Protein AF-A0A223ENC8-F1 (afdb_monomer_lite)

pLDDT: mean 76.45, std 19.92, range [32.5, 98.75]

Secondary structure (DSSP, 8-state):
---------------HHHHHHHHHHHHHHHHHHHHHHHHHHHHHHTTSS----------------PPPPHHHHHHHHHHHHHHHHHHHHHHHHHHHTTSS-HHHHHHHHHHHHHHHHHHHHTTTPPPP----------

Organism: NCBI:txid1349754

InterPro domains:
  IPR024485 Protein of unknown function DUF2680 [PF10925] (68-124)

Structure (mmCIF, N/CA/C/O backbone):
data_AF-A0A223ENC8-F1
#
_entry.id   AF-A0A223ENC8-F1
#
loop_
_atom_site.group_PDB
_atom_site.id
_atom_site.type_symbol
_atom_site.label_atom_id
_atom_site.label_alt_id
_atom_site.label_comp_id
_atom_site.label_asym_id
_atom_site.label_entity_id
_atom_site.label_seq_id
_atom_site.pdbx_PDB_ins_code
_atom_site.Cartn_x
_atom_site.Cartn_y
_atom_site.Cartn_z
_atom_site.occupancy
_atom_site.B_iso_or_equiv
_atom_site.auth_seq_id
_atom_site.auth_comp_id
_atom_site.auth_asym_id
_atom_site.auth_atom_id
_atom_site.pdbx_PDB_model_num
ATOM 1 N N . MET A 1 1 ? -37.416 -83.114 24.750 1.00 42.38 1 MET A N 1
ATOM 2 C CA . MET A 1 1 ? -36.128 -83.800 25.008 1.00 42.38 1 MET A CA 1
ATOM 3 C C . MET A 1 1 ? -35.737 -84.571 23.747 1.00 42.38 1 MET A C 1
ATOM 5 O O . MET A 1 1 ? -36.620 -85.213 23.197 1.00 42.38 1 MET A O 1
ATOM 9 N N . LYS A 1 2 ? -34.449 -84.508 23.347 1.00 40.59 2 LYS A N 1
ATOM 10 C CA . LYS A 1 2 ? -33.761 -85.152 22.188 1.00 40.59 2 LYS A CA 1
ATOM 11 C C . LYS A 1 2 ? -33.860 -84.388 20.844 1.00 40.59 2 LYS A C 1
ATOM 13 O O . LYS A 1 2 ? -34.897 -84.415 20.204 1.00 40.59 2 LYS A O 1
ATOM 18 N N . THR A 1 3 ? -32.957 -83.446 20.532 1.00 32.50 3 THR A N 1
ATOM 19 C CA . THR A 1 3 ? -31.556 -83.522 20.016 1.00 32.50 3 THR A CA 1
ATOM 20 C C . THR A 1 3 ? -31.426 -83.629 18.488 1.00 32.50 3 THR A C 1
ATOM 22 O O . THR A 1 3 ? -31.643 -84.683 17.907 1.00 32.50 3 THR A O 1
ATOM 25 N N . PHE A 1 4 ? -31.019 -82.498 17.897 1.00 44.62 4 PHE A N 1
ATOM 26 C CA . PHE A 1 4 ? -30.067 -82.272 16.794 1.00 44.62 4 PHE A CA 1
ATOM 27 C C . PHE A 1 4 ? -29.523 -83.493 16.027 1.00 44.62 4 PHE A C 1
ATOM 29 O O . PHE A 1 4 ? -28.911 -84.365 16.632 1.00 44.62 4 PHE A O 1
ATOM 36 N N . THR A 1 5 ? -29.539 -83.447 14.687 1.00 37.09 5 THR A N 1
ATOM 37 C CA . THR A 1 5 ? -28.379 -83.838 13.855 1.00 37.09 5 THR A CA 1
ATOM 38 C C . THR A 1 5 ? -28.453 -83.152 12.484 1.00 37.09 5 THR A C 1
ATOM 40 O O . THR A 1 5 ? -29.270 -83.502 11.640 1.00 37.09 5 THR A O 1
ATOM 43 N N . ILE A 1 6 ? -27.560 -82.187 12.249 1.00 47.72 6 ILE A N 1
ATOM 44 C CA . ILE A 1 6 ? -27.194 -81.704 10.911 1.00 47.72 6 ILE A CA 1
ATOM 45 C C . ILE A 1 6 ? -26.075 -82.617 10.390 1.00 47.72 6 ILE A C 1
ATOM 47 O O . ILE A 1 6 ? -25.032 -82.724 11.035 1.00 47.72 6 ILE A O 1
ATOM 51 N N . ARG A 1 7 ? -26.238 -83.212 9.201 1.00 46.19 7 ARG A N 1
ATOM 52 C CA . ARG A 1 7 ? -25.118 -83.730 8.396 1.00 46.19 7 ARG A CA 1
ATOM 53 C C . ARG A 1 7 ? -25.047 -82.984 7.065 1.00 46.19 7 ARG A C 1
ATOM 55 O O . ARG A 1 7 ? -25.877 -83.158 6.182 1.00 46.19 7 ARG A O 1
ATOM 62 N N . LYS A 1 8 ? -23.999 -82.167 6.944 1.00 51.47 8 LYS A N 1
ATOM 63 C CA . LYS A 1 8 ? -23.364 -81.792 5.675 1.00 51.47 8 LYS A CA 1
ATOM 64 C C . LYS A 1 8 ? -22.881 -83.083 4.991 1.00 51.47 8 LYS A C 1
ATOM 66 O O . LYS A 1 8 ? -22.377 -83.944 5.708 1.00 51.47 8 LYS A O 1
ATOM 71 N N . ASN A 1 9 ? -22.935 -83.201 3.662 1.00 40.19 9 ASN A N 1
ATOM 72 C CA . ASN A 1 9 ? -21.756 -82.984 2.805 1.00 40.19 9 ASN A CA 1
ATOM 73 C C . ASN A 1 9 ? -21.901 -83.505 1.357 1.00 40.19 9 ASN A C 1
ATOM 75 O O . ASN A 1 9 ? -22.331 -84.627 1.133 1.00 40.19 9 ASN A O 1
ATOM 79 N N . LEU A 1 10 ? -21.334 -82.693 0.453 1.00 44.94 10 LEU A N 1
ATOM 80 C CA . LEU A 1 10 ? -20.519 -83.040 -0.726 1.00 44.94 10 LEU A CA 1
ATOM 81 C C . LEU A 1 10 ? -21.161 -83.778 -1.910 1.00 44.94 10 LEU A C 1
ATOM 83 O O . LEU A 1 10 ? -21.283 -84.994 -1.932 1.00 44.94 10 LEU A O 1
ATOM 87 N N . SER A 1 11 ? -21.299 -83.065 -3.025 1.00 41.38 11 SER A N 1
ATOM 88 C CA . SER A 1 11 ? -20.286 -83.036 -4.103 1.00 41.38 11 SER A CA 1
ATOM 89 C C . SER A 1 11 ? -20.844 -82.174 -5.250 1.00 41.38 11 SER A C 1
ATOM 91 O O . SER A 1 11 ? -22.030 -82.192 -5.527 1.00 41.38 11 SER A O 1
ATOM 93 N N . GLY A 1 12 ? -20.110 -81.274 -5.895 1.00 52.88 12 GLY A N 1
ATOM 94 C CA . GLY A 1 12 ? -18.692 -81.348 -6.209 1.00 52.88 12 GLY A CA 1
ATOM 95 C C . GLY A 1 12 ? -18.510 -81.582 -7.707 1.00 52.88 12 GLY A C 1
ATOM 96 O O . GLY A 1 12 ? -17.863 -82.543 -8.085 1.00 52.88 12 GLY A O 1
ATOM 97 N N . PHE A 1 13 ? -19.064 -80.707 -8.551 1.00 47.25 13 PHE A N 1
ATOM 98 C CA . PHE A 1 13 ? -18.708 -80.630 -9.970 1.00 47.25 13 PHE A CA 1
ATOM 99 C C . PHE A 1 13 ? -18.412 -79.168 -10.317 1.00 47.25 13 PHE A C 1
ATOM 101 O O . PHE A 1 13 ? -19.218 -78.449 -10.899 1.00 47.25 13 PHE A O 1
ATOM 108 N N . LYS A 1 14 ? -17.266 -78.673 -9.833 1.00 52.81 14 LYS A N 1
ATOM 109 C CA . LYS A 1 14 ? -16.700 -77.418 -10.331 1.00 52.81 14 LYS A CA 1
ATOM 110 C C . LYS A 1 14 ? -15.982 -77.752 -11.629 1.00 52.81 14 LYS A C 1
ATOM 112 O O . LYS A 1 14 ? -14.919 -78.364 -11.591 1.00 52.81 14 LYS A O 1
ATOM 117 N N . ASP A 1 15 ? -16.592 -77.348 -12.737 1.00 59.28 15 ASP A N 1
ATOM 118 C CA . ASP A 1 15 ? -16.051 -77.431 -14.089 1.00 59.28 15 ASP A CA 1
ATOM 119 C C . ASP A 1 15 ? -14.562 -77.051 -14.125 1.00 59.28 15 ASP A C 1
ATOM 121 O O . ASP A 1 15 ? -14.162 -75.908 -13.865 1.00 59.28 15 ASP A O 1
ATOM 125 N N . SER A 1 16 ? -13.728 -78.033 -14.466 1.00 59.97 16 SER A N 1
ATOM 126 C CA . SER A 1 16 ? -12.273 -77.909 -14.611 1.00 59.97 16 SER A CA 1
ATOM 127 C C . SER A 1 16 ? -11.872 -76.825 -15.623 1.00 59.97 16 SER A C 1
ATOM 129 O O . SER A 1 16 ? -10.791 -76.240 -15.534 1.00 59.97 16 SER A O 1
ATOM 131 N N . THR A 1 17 ? -12.775 -76.480 -16.539 1.00 59.44 17 THR A N 1
ATOM 132 C CA . THR A 1 17 ? -12.626 -75.430 -17.552 1.00 59.44 17 THR A CA 1
ATOM 133 C C . THR A 1 17 ? -12.632 -74.016 -16.956 1.00 59.44 17 THR A C 1
ATOM 135 O O . THR A 1 17 ? -11.856 -73.157 -17.391 1.00 59.44 17 THR A O 1
ATOM 138 N N . VAL A 1 18 ? -13.437 -73.764 -15.917 1.00 60.31 18 VAL A N 1
ATOM 139 C CA . VAL A 1 18 ? -13.566 -72.440 -15.283 1.00 60.31 18 VAL A CA 1
ATOM 140 C C . VAL A 1 18 ? -12.337 -72.123 -14.431 1.00 60.31 18 VAL A C 1
ATOM 142 O O . VAL A 1 18 ? -11.795 -71.015 -14.501 1.00 60.31 18 VAL A O 1
ATOM 145 N N . LEU A 1 19 ? -11.825 -73.112 -13.690 1.00 58.03 19 LEU A N 1
ATOM 146 C CA . LEU A 1 19 ? -10.611 -72.952 -12.884 1.00 58.03 19 LEU A CA 1
ATOM 147 C C . LEU A 1 19 ? -9.374 -72.712 -13.761 1.00 58.03 19 LEU A C 1
ATOM 149 O O . LEU A 1 19 ? -8.570 -71.822 -13.472 1.00 58.03 19 LEU A O 1
ATOM 153 N N . HIS A 1 20 ? -9.265 -73.410 -14.893 1.00 58.81 20 HIS A N 1
ATOM 154 C CA . HIS A 1 20 ? -8.125 -73.252 -15.795 1.00 58.81 20 HIS A CA 1
ATOM 155 C C . HIS A 1 20 ? -8.098 -71.880 -16.500 1.00 58.81 20 HIS A C 1
ATOM 157 O O . HIS A 1 20 ? -7.021 -71.357 -16.819 1.00 58.81 20 HIS A O 1
ATOM 163 N N . LYS A 1 21 ? -9.269 -71.263 -16.721 1.00 60.84 21 LYS A N 1
ATOM 164 C CA . LYS A 1 21 ? -9.405 -69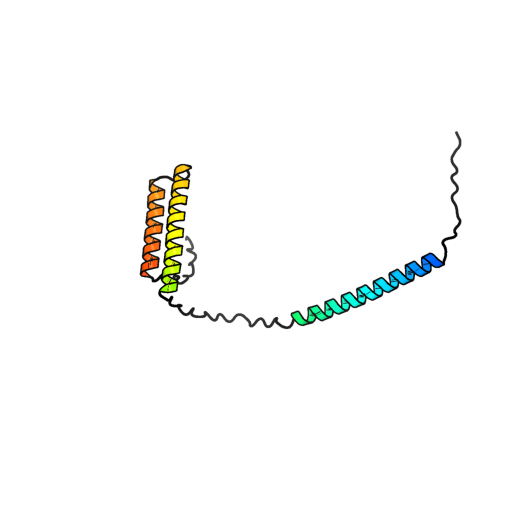.911 -17.292 1.00 60.84 21 LYS A CA 1
ATOM 165 C C . LYS A 1 21 ? -9.131 -68.820 -16.250 1.00 60.84 21 LYS A C 1
ATOM 167 O O . LYS A 1 21 ? -8.439 -67.846 -16.559 1.00 60.84 21 LYS A O 1
ATOM 172 N N . ALA A 1 22 ? -9.578 -69.019 -15.009 1.00 58.84 22 ALA A N 1
ATOM 173 C CA . ALA A 1 22 ? -9.307 -68.114 -13.892 1.00 58.84 22 ALA A CA 1
ATOM 174 C C . ALA A 1 22 ? -7.809 -68.057 -13.531 1.00 58.84 22 ALA A C 1
ATOM 176 O O . ALA A 1 22 ? -7.261 -66.972 -13.316 1.00 58.84 22 ALA A O 1
ATOM 177 N N . GLU A 1 23 ? -7.106 -69.195 -13.547 1.00 59.91 23 GLU A N 1
ATOM 178 C CA . GLU A 1 23 ? -5.661 -69.219 -13.300 1.00 59.91 23 GLU A CA 1
ATOM 179 C C . GLU A 1 23 ? -4.847 -68.533 -14.400 1.00 59.91 23 GLU A C 1
ATOM 181 O O . GLU A 1 23 ? -3.934 -67.759 -14.093 1.00 59.91 23 GLU A O 1
ATOM 186 N N . LYS A 1 24 ? -5.180 -68.758 -15.681 1.00 59.56 24 LYS A N 1
ATOM 187 C CA . LYS A 1 24 ? -4.501 -68.083 -16.801 1.00 59.56 24 LYS A CA 1
ATOM 188 C C . LYS A 1 24 ? -4.673 -66.566 -16.722 1.00 59.56 24 LYS A C 1
ATOM 190 O O . LYS A 1 24 ? -3.699 -65.842 -16.922 1.00 59.56 24 LYS A O 1
ATOM 195 N N . ASN A 1 25 ? -5.866 -66.082 -16.368 1.00 58.91 25 ASN A N 1
ATOM 196 C CA . ASN A 1 25 ? -6.125 -64.647 -16.255 1.00 58.91 25 ASN A CA 1
ATOM 197 C C . ASN A 1 25 ? -5.365 -64.015 -15.070 1.00 58.91 25 ASN A C 1
ATOM 199 O O . ASN A 1 25 ? -4.730 -62.968 -15.210 1.00 58.91 25 ASN A O 1
ATOM 203 N N . LYS A 1 26 ? -5.303 -64.713 -13.925 1.00 59.03 26 LYS A N 1
ATOM 204 C CA . LYS A 1 26 ? -4.541 -64.267 -12.745 1.00 59.03 26 LYS A CA 1
ATOM 205 C C . LYS A 1 26 ? -3.022 -64.307 -12.972 1.00 59.03 26 LYS A C 1
ATOM 207 O O . LYS A 1 26 ? -2.318 -63.425 -12.483 1.00 59.03 26 LYS A O 1
ATOM 212 N N . ARG A 1 27 ? -2.493 -65.283 -13.726 1.00 57.94 27 ARG A N 1
ATOM 213 C CA . ARG A 1 27 ? -1.066 -65.332 -14.121 1.00 57.94 27 ARG A CA 1
ATOM 214 C C . ARG A 1 27 ? -0.713 -64.242 -15.143 1.00 57.94 27 ARG A C 1
ATOM 216 O O . ARG A 1 27 ? 0.328 -63.603 -14.999 1.00 57.94 27 ARG A O 1
ATOM 223 N N . ARG A 1 28 ? -1.591 -63.974 -16.118 1.00 58.41 28 ARG A N 1
ATOM 224 C CA . ARG A 1 28 ? -1.416 -62.915 -17.129 1.00 58.41 28 ARG A CA 1
ATOM 225 C C . ARG A 1 28 ? -1.421 -61.516 -16.492 1.00 58.41 28 ARG A C 1
ATOM 227 O O . ARG A 1 28 ? -0.524 -60.731 -16.778 1.00 58.41 28 ARG A O 1
ATOM 234 N N . SER A 1 29 ? -2.330 -61.251 -15.549 1.00 60.16 29 SER A N 1
ATOM 235 C CA . SER A 1 29 ? -2.374 -59.996 -14.775 1.00 60.16 29 SER A CA 1
ATOM 236 C C . SER A 1 29 ? -1.135 -59.796 -13.882 1.00 60.16 29 SER A C 1
ATOM 238 O O . SER A 1 29 ? -0.554 -58.712 -13.868 1.00 60.16 29 SER A O 1
ATOM 240 N N . ARG A 1 30 ? -0.635 -60.851 -13.215 1.00 60.34 30 ARG A N 1
ATOM 241 C CA . ARG A 1 30 ? 0.619 -60.772 -12.435 1.00 60.34 30 ARG A CA 1
ATOM 242 C C . ARG A 1 30 ? 1.851 -60.499 -13.302 1.00 60.34 30 ARG A C 1
ATOM 244 O O . ARG A 1 30 ? 2.739 -59.773 -12.871 1.00 60.34 30 ARG A O 1
ATOM 251 N N . SER A 1 31 ? 1.924 -61.078 -14.502 1.00 61.22 31 SER A N 1
ATOM 252 C CA . SER A 1 31 ? 3.007 -60.797 -15.457 1.00 61.22 31 SER A CA 1
ATOM 253 C C . SER A 1 31 ? 2.946 -59.355 -15.967 1.00 61.22 31 SER A C 1
ATOM 255 O O . SER A 1 31 ? 3.982 -58.708 -16.088 1.00 61.22 31 SER A O 1
ATOM 257 N N . PHE A 1 32 ? 1.739 -58.837 -16.199 1.00 64.06 32 PHE A N 1
ATOM 258 C CA . PHE A 1 32 ? 1.510 -57.462 -16.630 1.00 64.06 32 PHE A CA 1
ATOM 259 C C . PHE A 1 32 ? 1.918 -56.452 -15.547 1.00 64.06 32 PHE A C 1
ATOM 261 O O . PHE A 1 32 ? 2.744 -55.591 -15.819 1.00 64.06 32 PHE A O 1
ATOM 268 N N . MET A 1 33 ? 1.473 -56.621 -14.295 1.00 68.62 33 MET A N 1
ATOM 269 C CA . MET A 1 33 ? 1.858 -55.725 -13.192 1.00 68.62 33 MET A CA 1
ATOM 270 C C . MET A 1 33 ? 3.369 -55.691 -12.948 1.00 68.62 33 MET A C 1
ATOM 272 O O . MET A 1 33 ? 3.912 -54.618 -12.735 1.00 68.62 33 MET A O 1
ATOM 276 N N . LYS A 1 34 ? 4.074 -56.829 -13.036 1.00 66.56 34 LYS A N 1
ATOM 277 C CA . LYS A 1 34 ? 5.542 -56.864 -12.889 1.00 66.56 34 LYS A CA 1
ATOM 278 C C . LYS A 1 34 ? 6.257 -56.092 -13.998 1.00 66.56 34 LYS A C 1
ATOM 280 O O . LYS A 1 34 ? 7.208 -55.377 -13.713 1.00 66.56 34 LYS A O 1
ATOM 285 N N . LYS A 1 35 ? 5.789 -56.212 -15.245 1.00 70.94 35 LYS A N 1
ATOM 286 C CA . LYS A 1 35 ? 6.339 -55.455 -16.381 1.00 70.94 35 LYS A CA 1
ATOM 287 C C . LYS A 1 35 ? 6.091 -53.955 -16.217 1.00 70.94 35 LYS A C 1
ATOM 289 O O . LYS A 1 35 ? 7.010 -53.177 -16.424 1.00 70.94 35 LYS A O 1
ATOM 294 N N . PHE A 1 36 ? 4.900 -53.564 -15.761 1.00 73.56 36 PHE A N 1
ATOM 295 C CA . PHE A 1 36 ? 4.587 -52.166 -15.447 1.00 73.56 36 PHE A CA 1
ATOM 296 C C . PHE A 1 36 ? 5.439 -51.615 -14.295 1.00 73.56 36 PHE A C 1
ATOM 298 O O . PHE A 1 36 ? 5.957 -50.509 -14.400 1.00 73.56 36 PHE A O 1
ATOM 305 N N . LEU A 1 37 ? 5.652 -52.397 -13.233 1.00 73.50 37 LEU A N 1
ATOM 306 C CA . LEU A 1 37 ? 6.454 -51.982 -12.077 1.00 73.50 37 LEU A CA 1
ATOM 307 C C . LEU A 1 37 ? 7.935 -51.787 -12.451 1.00 73.50 37 LEU A C 1
ATOM 309 O O . LEU A 1 37 ? 8.543 -50.807 -12.031 1.00 73.50 37 LEU A O 1
ATOM 313 N N . VAL A 1 38 ? 8.495 -52.660 -13.300 1.00 76.38 38 VAL A N 1
ATOM 314 C CA . VAL A 1 38 ? 9.868 -52.515 -13.821 1.00 76.38 38 VAL A CA 1
ATOM 315 C C . VAL A 1 38 ? 10.006 -51.266 -14.699 1.00 76.38 38 VAL A C 1
ATOM 317 O O . VAL A 1 38 ? 10.966 -50.523 -14.523 1.00 76.38 38 VAL A O 1
ATOM 320 N N . ILE A 1 39 ? 9.033 -50.986 -15.576 1.00 77.56 39 ILE A N 1
ATOM 321 C CA . ILE A 1 39 ? 9.039 -49.785 -16.432 1.00 77.56 39 ILE A CA 1
ATOM 322 C C . ILE A 1 39 ? 8.993 -48.501 -15.586 1.00 77.56 39 ILE A C 1
ATOM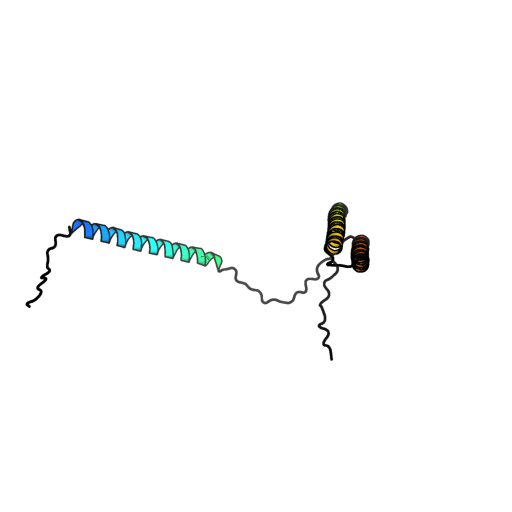 324 O O . ILE A 1 39 ? 9.782 -47.584 -15.821 1.00 77.56 39 ILE A O 1
ATOM 328 N N . CYS A 1 40 ? 8.124 -48.442 -14.570 1.00 73.19 40 CYS A N 1
ATOM 329 C CA . CYS A 1 40 ? 8.054 -47.295 -13.661 1.00 73.19 40 CYS A CA 1
ATOM 330 C C . CYS A 1 40 ? 9.370 -47.074 -12.901 1.00 73.19 40 CYS A C 1
ATOM 332 O O . CYS A 1 40 ? 9.847 -45.946 -12.837 1.00 73.19 40 CYS A O 1
ATOM 334 N N . LEU A 1 41 ? 9.991 -48.138 -12.383 1.00 71.50 41 LEU A N 1
ATOM 335 C CA . LEU A 1 41 ? 11.272 -48.042 -11.673 1.00 71.50 41 LEU A CA 1
ATOM 336 C C . LEU A 1 41 ? 12.401 -47.509 -12.568 1.00 71.50 41 LEU A C 1
ATOM 338 O O . LEU A 1 41 ? 13.148 -46.634 -12.138 1.00 71.50 41 LEU A O 1
ATOM 342 N N . THR A 1 42 ? 12.489 -47.968 -13.821 1.00 71.44 42 THR A N 1
ATOM 343 C CA . THR A 1 42 ? 13.493 -47.472 -14.781 1.00 71.44 42 THR A CA 1
ATOM 344 C C . THR A 1 42 ? 13.254 -46.024 -15.221 1.00 71.44 42 THR A C 1
ATOM 346 O O . THR A 1 42 ? 14.209 -45.288 -15.467 1.00 71.44 42 THR A O 1
ATOM 349 N N . ALA A 1 43 ? 11.997 -45.574 -15.285 1.00 68.19 43 ALA A N 1
ATOM 350 C CA . ALA A 1 43 ? 11.677 -44.181 -15.596 1.00 68.19 43 ALA A CA 1
ATOM 351 C C . ALA A 1 43 ? 12.011 -43.241 -14.423 1.00 68.19 43 ALA A C 1
ATOM 353 O O . ALA A 1 43 ? 12.536 -42.151 -14.635 1.00 68.19 43 ALA A O 1
ATOM 354 N N . CYS A 1 44 ? 11.779 -43.675 -13.179 1.00 67.44 44 CYS A N 1
ATOM 355 C CA . CYS A 1 44 ? 12.118 -42.891 -11.991 1.00 67.44 44 CYS A CA 1
ATOM 356 C C . CYS A 1 44 ? 13.634 -42.716 -11.800 1.00 67.44 44 CYS A C 1
ATOM 358 O O . CYS A 1 44 ? 14.063 -41.670 -11.315 1.00 67.44 44 CYS A O 1
ATOM 360 N N . SER A 1 45 ? 14.463 -43.682 -12.219 1.00 64.88 45 SER A N 1
ATOM 361 C CA . SER A 1 45 ? 15.925 -43.566 -12.091 1.00 64.88 45 SER A CA 1
ATOM 362 C C . SER A 1 45 ? 16.552 -42.467 -12.958 1.00 64.88 45 SER A C 1
ATOM 364 O O . SER A 1 45 ? 17.626 -41.980 -12.617 1.00 64.88 45 SER A O 1
ATOM 366 N N . LEU A 1 46 ? 15.884 -42.019 -14.029 1.00 61.50 46 LEU A N 1
ATOM 367 C CA . LEU A 1 46 ? 16.381 -40.927 -14.881 1.00 61.50 46 LEU A CA 1
ATOM 368 C C . LEU A 1 46 ? 16.179 -39.529 -14.265 1.00 61.50 46 LEU A C 1
ATOM 370 O O . LEU A 1 46 ? 16.767 -38.567 -14.748 1.00 61.50 46 LEU A O 1
ATOM 374 N N . PHE A 1 47 ? 15.405 -39.410 -13.179 1.00 59.03 47 PHE A N 1
ATOM 375 C CA . PHE A 1 47 ? 15.175 -38.138 -12.479 1.00 59.03 47 PHE A CA 1
ATOM 376 C C . PHE A 1 47 ? 16.107 -37.901 -11.279 1.00 59.03 47 PHE A C 1
ATOM 378 O O . PHE A 1 47 ? 16.139 -36.795 -10.747 1.00 59.03 47 PHE A O 1
ATOM 385 N N . LEU A 1 48 ? 16.887 -38.900 -10.850 1.00 62.19 48 LEU A N 1
ATOM 386 C CA . LEU A 1 48 ? 17.720 -38.806 -9.638 1.00 62.19 48 LEU A CA 1
ATOM 387 C C . LEU A 1 48 ? 19.150 -38.285 -9.889 1.00 62.19 48 LEU A C 1
ATOM 389 O O . LEU A 1 48 ? 19.902 -38.091 -8.939 1.00 62.19 48 LEU A O 1
ATOM 393 N N . VAL A 1 49 ? 19.535 -38.018 -11.144 1.00 60.16 49 VAL A N 1
ATOM 394 C CA . VAL A 1 49 ? 20.918 -37.650 -11.536 1.00 60.16 49 VAL A CA 1
ATOM 395 C C . VAL A 1 49 ? 21.196 -36.131 -11.461 1.00 60.16 49 VAL A C 1
ATOM 397 O O . VAL A 1 49 ? 22.190 -35.647 -11.983 1.00 60.16 49 VAL A O 1
ATOM 400 N N . ASN A 1 50 ? 20.366 -35.346 -10.764 1.00 60.53 50 ASN A N 1
ATOM 401 C CA . ASN A 1 50 ? 20.634 -33.920 -10.496 1.00 60.53 50 ASN A CA 1
ATOM 402 C C . ASN A 1 50 ? 20.573 -33.568 -8.999 1.00 60.53 50 ASN A C 1
ATOM 404 O O . ASN A 1 50 ? 19.994 -32.563 -8.599 1.00 60.53 50 ASN A O 1
ATOM 408 N N . LEU A 1 51 ? 21.205 -34.388 -8.156 1.00 58.12 51 LEU A N 1
ATOM 409 C CA . LEU A 1 51 ? 21.540 -34.032 -6.770 1.00 58.12 51 LEU A CA 1
ATOM 410 C C . LEU A 1 51 ? 23.043 -33.751 -6.629 1.00 58.12 51 LEU A C 1
ATOM 412 O O . LEU A 1 51 ? 23.699 -34.226 -5.709 1.00 58.12 51 LEU A O 1
ATOM 416 N N . ASN A 1 52 ? 23.593 -32.934 -7.528 1.00 60.84 52 ASN A N 1
ATOM 417 C CA . ASN A 1 52 ? 24.775 -32.156 -7.178 1.00 60.84 52 ASN A CA 1
ATOM 418 C C . ASN A 1 52 ? 24.274 -30.982 -6.338 1.00 60.84 52 ASN A C 1
ATOM 420 O O . ASN A 1 52 ? 23.864 -29.959 -6.876 1.00 60.84 52 ASN A O 1
ATOM 424 N N . HIS A 1 53 ? 24.238 -31.161 -5.018 1.00 54.16 53 HIS A N 1
ATOM 425 C CA . HIS A 1 53 ? 24.161 -30.048 -4.082 1.00 54.16 53 HIS A CA 1
ATOM 426 C C . HIS A 1 53 ? 25.596 -29.530 -3.921 1.00 54.16 53 HIS A C 1
ATOM 428 O O . HIS A 1 53 ? 26.354 -30.142 -3.163 1.00 54.16 53 HIS A O 1
ATOM 434 N N . PRO A 1 54 ? 26.039 -28.484 -4.651 1.00 56.28 54 PRO A N 1
ATOM 435 C CA . PRO A 1 54 ? 27.247 -27.796 -4.233 1.00 56.28 54 PRO A CA 1
ATOM 436 C C . PRO A 1 54 ? 26.996 -27.333 -2.800 1.00 56.28 54 PRO A C 1
ATOM 438 O O . PRO A 1 54 ? 25.975 -26.701 -2.517 1.00 56.28 54 PRO A O 1
ATOM 441 N N . ALA A 1 55 ? 27.894 -27.725 -1.895 1.00 51.94 55 ALA A N 1
ATOM 442 C CA . ALA A 1 55 ? 27.942 -27.186 -0.550 1.00 51.94 55 ALA A CA 1
ATOM 443 C C . ALA A 1 55 ? 27.782 -25.668 -0.658 1.00 51.94 55 ALA A C 1
ATOM 445 O O . ALA A 1 55 ? 28.471 -25.035 -1.459 1.00 51.94 55 ALA A O 1
ATOM 446 N N . ALA A 1 56 ? 26.806 -25.124 0.065 1.00 50.12 56 ALA A N 1
ATOM 447 C CA . ALA A 1 56 ? 26.505 -23.706 0.059 1.00 50.12 56 ALA A CA 1
ATOM 448 C C . ALA A 1 56 ? 27.741 -22.924 0.522 1.00 50.12 56 ALA A C 1
ATOM 450 O O . ALA A 1 56 ? 27.950 -22.713 1.714 1.00 50.12 56 ALA A O 1
ATOM 451 N N . GLU A 1 57 ? 28.573 -22.501 -0.423 1.00 49.25 57 GLU A N 1
ATOM 452 C CA . GLU A 1 57 ? 29.451 -21.370 -0.200 1.00 49.25 57 GLU A CA 1
ATOM 453 C C . GLU A 1 57 ? 28.552 -20.143 -0.071 1.00 49.25 57 GLU A C 1
ATOM 455 O O . GLU A 1 57 ? 27.748 -19.860 -0.964 1.00 49.25 57 GLU A O 1
ATOM 460 N N . GLU A 1 58 ? 28.666 -19.431 1.053 1.00 51.41 58 GLU A N 1
ATOM 461 C CA . GLU A 1 58 ? 28.056 -18.119 1.269 1.00 51.41 58 GLU A CA 1
ATOM 462 C C . GLU A 1 58 ? 28.648 -17.093 0.288 1.00 51.41 58 GLU A C 1
ATOM 464 O O . GLU A 1 58 ? 29.361 -16.159 0.654 1.00 51.41 58 GLU A O 1
ATOM 469 N N . ASN A 1 59 ? 28.317 -17.221 -0.991 1.00 47.06 59 ASN A N 1
ATOM 470 C CA . ASN A 1 59 ? 28.384 -16.113 -1.914 1.00 47.06 59 ASN A CA 1
ATOM 471 C C . ASN A 1 59 ? 27.242 -15.178 -1.524 1.00 47.06 59 ASN A C 1
ATOM 473 O O . ASN A 1 59 ? 26.107 -15.334 -1.976 1.00 47.06 59 ASN A O 1
ATOM 477 N N . LYS A 1 60 ? 27.532 -14.195 -0.663 1.00 55.03 60 LYS A N 1
ATOM 478 C CA . LYS A 1 60 ? 26.714 -12.983 -0.567 1.00 55.03 60 LYS A CA 1
ATOM 479 C C . LYS A 1 60 ? 26.784 -12.293 -1.923 1.00 55.03 60 LYS A C 1
ATOM 481 O O . LYS A 1 60 ? 27.589 -11.387 -2.124 1.00 55.03 60 LYS A O 1
ATOM 486 N N . ALA A 1 61 ? 25.965 -12.766 -2.860 1.00 52.66 61 ALA A N 1
ATOM 487 C CA . ALA A 1 61 ? 25.724 -12.106 -4.121 1.00 52.66 61 ALA A CA 1
ATOM 488 C C . ALA A 1 61 ? 25.335 -10.672 -3.773 1.00 52.66 61 ALA A C 1
ATOM 490 O O . ALA A 1 61 ? 24.304 -10.421 -3.145 1.00 52.66 61 ALA A O 1
ATOM 491 N N . LYS A 1 62 ? 26.227 -9.736 -4.091 1.00 56.84 62 LYS A N 1
ATOM 492 C CA . LYS A 1 62 ? 25.951 -8.311 -4.017 1.00 56.84 62 LYS A CA 1
ATOM 493 C C . LYS A 1 62 ? 24.821 -8.095 -5.015 1.00 56.84 62 LYS A C 1
ATOM 495 O O . LYS A 1 62 ? 25.072 -8.080 -6.211 1.00 56.84 62 LYS A O 1
ATOM 500 N N . THR A 1 63 ? 23.580 -8.061 -4.535 1.00 61.56 63 THR A N 1
ATOM 501 C CA . THR A 1 63 ? 22.406 -7.844 -5.380 1.00 61.56 63 THR A CA 1
ATOM 502 C C . THR A 1 63 ? 22.618 -6.528 -6.107 1.00 61.56 63 THR A C 1
ATOM 504 O O . THR A 1 63 ? 22.603 -5.468 -5.477 1.00 61.56 63 THR A O 1
ATOM 507 N N . GLU A 1 64 ? 22.907 -6.601 -7.402 1.00 65.94 64 GLU A N 1
ATOM 508 C CA . GLU A 1 64 ? 23.051 -5.425 -8.246 1.00 65.94 64 GLU A CA 1
ATOM 509 C C . GLU A 1 64 ? 21.742 -4.635 -8.171 1.00 65.94 64 GLU A C 1
ATOM 511 O O . GLU A 1 64 ? 20.656 -5.184 -8.369 1.00 65.94 64 GLU A O 1
ATOM 516 N N . SER A 1 65 ? 21.822 -3.358 -7.793 1.00 71.12 65 SER A N 1
ATOM 517 C CA . SER A 1 65 ? 20.639 -2.509 -7.693 1.00 71.12 65 SER A CA 1
ATOM 518 C C . SER A 1 65 ? 20.084 -2.275 -9.098 1.00 71.12 65 SER A C 1
ATOM 520 O O . SER A 1 65 ? 20.648 -1.494 -9.868 1.00 71.12 65 SER A O 1
ATOM 522 N N . VAL A 1 66 ? 18.992 -2.958 -9.439 1.00 85.31 66 VAL A N 1
ATOM 523 C CA . VAL A 1 66 ? 18.293 -2.772 -10.715 1.00 85.31 66 VAL A CA 1
ATOM 524 C C . VAL A 1 66 ? 17.702 -1.364 -10.756 1.00 85.31 66 VAL A C 1
ATOM 526 O O . VAL A 1 66 ? 16.897 -1.002 -9.902 1.00 85.31 66 VAL A O 1
ATOM 529 N N . GLN A 1 67 ? 18.080 -0.556 -11.749 1.00 91.06 67 GLN A N 1
ATOM 530 C CA . GLN A 1 67 ? 17.429 0.734 -11.989 1.00 91.06 67 GLN A CA 1
ATOM 531 C C . GLN A 1 67 ? 16.190 0.545 -12.866 1.00 91.06 67 GLN A C 1
ATOM 533 O O . GLN A 1 67 ? 16.263 -0.068 -13.929 1.00 91.06 67 GLN A O 1
ATOM 538 N N . PHE A 1 68 ? 15.052 1.080 -12.426 1.00 92.94 68 PHE A N 1
ATOM 539 C CA . PHE A 1 68 ? 13.808 1.028 -13.190 1.00 92.94 68 PHE A CA 1
ATOM 540 C C . PHE A 1 68 ? 13.766 2.098 -14.284 1.00 92.94 68 PHE A C 1
ATOM 542 O O . PHE A 1 68 ? 14.174 3.241 -14.078 1.00 92.94 68 PHE A O 1
ATOM 549 N N . THR A 1 69 ? 13.192 1.736 -15.429 1.00 96.12 69 THR A N 1
ATOM 550 C CA . THR A 1 69 ? 12.829 2.678 -16.499 1.00 96.12 69 THR A CA 1
ATOM 551 C C . THR A 1 69 ? 11.678 3.595 -16.070 1.00 96.12 69 THR A C 1
ATOM 553 O O . THR A 1 69 ? 10.935 3.285 -15.137 1.00 96.12 69 THR A O 1
ATOM 556 N N . GLU A 1 70 ? 11.465 4.709 -16.777 1.00 96.25 70 GLU A N 1
ATOM 557 C CA . GLU A 1 70 ? 10.340 5.619 -16.495 1.00 96.25 70 GLU A CA 1
ATOM 558 C C . GLU A 1 70 ? 8.969 4.936 -16.608 1.00 96.25 70 GLU A C 1
ATOM 560 O O . GLU A 1 70 ? 8.094 5.167 -15.774 1.00 96.25 70 GLU A O 1
ATOM 565 N N . ALA A 1 71 ? 8.791 4.042 -17.588 1.00 97.19 71 ALA A N 1
ATOM 566 C CA . ALA A 1 71 ? 7.549 3.287 -17.752 1.00 97.19 71 ALA A CA 1
ATOM 567 C C . ALA A 1 71 ? 7.280 2.370 -16.546 1.00 97.19 71 ALA A C 1
ATOM 569 O O . ALA A 1 71 ? 6.177 2.371 -16.003 1.00 97.19 71 ALA A O 1
ATOM 570 N N . GLN A 1 72 ? 8.309 1.660 -16.072 1.00 96.81 72 GLN A N 1
ATOM 571 C CA . GLN A 1 72 ? 8.216 0.809 -14.881 1.00 96.81 72 GLN A CA 1
ATOM 572 C C . GLN A 1 72 ? 7.929 1.630 -13.620 1.00 96.81 72 GLN A C 1
ATOM 574 O O . GLN A 1 72 ? 7.060 1.264 -12.834 1.00 96.81 72 GLN A O 1
ATOM 579 N N . LYS A 1 73 ? 8.608 2.771 -13.435 1.00 96.50 73 LYS A N 1
ATOM 580 C CA . LYS A 1 73 ? 8.343 3.674 -12.304 1.00 96.50 73 LYS A CA 1
ATOM 581 C C . LYS A 1 73 ? 6.907 4.190 -12.319 1.00 96.50 73 LYS A C 1
ATOM 583 O O . LYS A 1 73 ? 6.267 4.218 -11.272 1.00 96.50 73 LYS A O 1
ATOM 588 N N . SER A 1 74 ? 6.383 4.549 -13.490 1.00 96.94 74 SER A N 1
ATOM 589 C CA . SER A 1 74 ? 4.993 4.989 -13.650 1.00 96.94 74 SER A CA 1
ATOM 590 C C . SER A 1 74 ? 3.992 3.891 -13.274 1.00 96.94 74 SER A C 1
ATOM 592 O O . SER A 1 74 ? 3.032 4.146 -12.541 1.00 96.94 74 SER A O 1
ATOM 594 N N . GLU A 1 75 ? 4.241 2.654 -13.711 1.00 98.12 75 GLU A N 1
ATOM 595 C CA . GLU A 1 75 ? 3.409 1.499 -13.368 1.00 98.12 75 GLU A CA 1
ATOM 596 C C . GLU A 1 75 ? 3.422 1.220 -11.858 1.00 98.12 75 GLU A C 1
ATOM 598 O O . GLU A 1 75 ? 2.362 1.111 -11.235 1.00 98.12 75 GLU A O 1
ATOM 603 N N . ILE A 1 76 ? 4.608 1.204 -11.242 1.00 97.44 76 ILE A N 1
ATOM 604 C CA . ILE A 1 76 ? 4.756 1.016 -9.795 1.00 97.44 76 ILE A CA 1
ATOM 605 C C . ILE A 1 76 ? 4.065 2.149 -9.027 1.00 97.44 76 ILE A C 1
ATOM 607 O O . ILE A 1 76 ? 3.332 1.880 -8.074 1.00 97.44 76 ILE A O 1
ATOM 611 N N . ALA A 1 77 ? 4.234 3.404 -9.448 1.00 97.44 77 ALA A N 1
ATOM 612 C CA . ALA A 1 77 ? 3.583 4.552 -8.823 1.00 97.44 77 ALA A CA 1
ATOM 613 C C . ALA A 1 77 ? 2.055 4.421 -8.856 1.00 97.44 77 ALA A C 1
ATOM 615 O O . ALA A 1 77 ? 1.389 4.670 -7.850 1.00 97.44 77 ALA A O 1
ATOM 616 N N . LYS A 1 78 ? 1.485 3.986 -9.988 1.00 98.31 78 LYS A N 1
ATOM 617 C CA . LYS A 1 78 ? 0.043 3.742 -10.120 1.00 98.31 78 LYS A CA 1
ATOM 618 C C . LYS A 1 78 ? -0.437 2.676 -9.132 1.00 98.31 78 LYS A C 1
ATOM 620 O O . LYS A 1 78 ? -1.435 2.896 -8.447 1.00 98.31 78 LYS A O 1
ATOM 625 N N . ILE A 1 79 ? 0.290 1.564 -9.019 1.00 98.38 79 ILE A N 1
ATOM 626 C CA . ILE A 1 79 ? -0.028 0.485 -8.072 1.00 98.38 79 ILE A CA 1
ATOM 627 C C . ILE A 1 79 ? 0.056 0.994 -6.625 1.00 98.38 79 ILE A C 1
ATOM 629 O O . ILE A 1 79 ? -0.870 0.785 -5.845 1.00 98.38 79 ILE A O 1
ATOM 633 N N . GLN A 1 80 ? 1.121 1.714 -6.265 1.00 97.62 80 GLN A N 1
ATOM 634 C CA . GLN A 1 80 ? 1.302 2.257 -4.914 1.00 97.62 80 GLN A CA 1
ATOM 635 C C . GLN A 1 80 ? 0.216 3.275 -4.538 1.00 97.62 80 GLN A C 1
ATOM 637 O O . GLN A 1 80 ? -0.265 3.259 -3.405 1.00 97.62 80 GLN A O 1
ATOM 642 N N . LYS A 1 81 ? -0.224 4.120 -5.481 1.00 98.12 81 LYS A N 1
ATOM 643 C CA . LYS A 1 81 ? -1.353 5.042 -5.267 1.00 98.12 81 LYS A CA 1
ATOM 644 C C . LYS A 1 81 ? -2.656 4.293 -5.001 1.00 98.12 81 LYS A C 1
ATOM 646 O O . LYS A 1 81 ? -3.384 4.677 -4.089 1.00 98.12 81 LYS A O 1
ATOM 651 N N . GLN A 1 82 ? -2.927 3.222 -5.750 1.00 98.56 82 GLN A N 1
ATOM 652 C CA . GLN A 1 82 ? -4.114 2.397 -5.521 1.00 98.56 82 GLN A CA 1
ATOM 653 C C . GLN A 1 82 ? -4.069 1.739 -4.139 1.00 98.56 82 GLN A C 1
ATOM 655 O O . GLN A 1 82 ? -5.015 1.866 -3.370 1.00 98.56 82 GLN A O 1
ATOM 660 N N . ILE A 1 83 ? -2.936 1.132 -3.776 1.00 98.31 83 ILE A N 1
ATOM 661 C CA . ILE A 1 83 ? -2.745 0.523 -2.453 1.00 98.31 83 ILE A CA 1
ATOM 662 C C . ILE A 1 83 ? -2.931 1.557 -1.335 1.00 98.31 83 ILE A C 1
ATOM 664 O O . ILE A 1 83 ? -3.517 1.247 -0.301 1.00 98.31 83 ILE A O 1
ATOM 668 N N . LEU A 1 84 ? -2.429 2.784 -1.509 1.00 98.38 84 LEU A N 1
ATOM 669 C CA . LEU A 1 84 ? -2.622 3.857 -0.535 1.00 98.38 84 LEU A CA 1
ATOM 670 C C . LEU A 1 84 ? -4.106 4.219 -0.382 1.00 98.38 84 LEU A C 1
ATOM 672 O O . LEU A 1 84 ? -4.565 4.382 0.747 1.00 98.38 84 LEU A O 1
ATOM 676 N N . ALA A 1 85 ? -4.850 4.321 -1.485 1.00 98.62 85 ALA A N 1
ATOM 677 C CA . ALA A 1 85 ? -6.289 4.574 -1.450 1.00 98.62 85 ALA A CA 1
ATOM 678 C C . ALA A 1 85 ? -7.041 3.442 -0.732 1.00 98.62 85 ALA A C 1
ATOM 680 O O . ALA A 1 85 ? -7.804 3.706 0.196 1.00 98.62 85 ALA A O 1
ATOM 681 N N . ASP A 1 86 ? -6.745 2.187 -1.075 1.00 98.69 86 ASP A N 1
ATOM 682 C CA . ASP A 1 86 ? -7.369 1.013 -0.456 1.00 98.69 86 ASP A CA 1
ATOM 683 C C . ASP A 1 86 ? -7.063 0.941 1.052 1.00 98.69 86 ASP A C 1
ATOM 685 O O . ASP A 1 86 ? -7.940 0.637 1.861 1.00 98.69 86 ASP A O 1
ATOM 689 N N . LYS A 1 87 ? -5.836 1.294 1.463 1.00 98.38 87 LYS A N 1
ATOM 690 C CA . LYS A 1 87 ? -5.450 1.387 2.882 1.00 98.38 87 LYS A CA 1
ATOM 691 C C . LYS A 1 87 ? -6.231 2.459 3.639 1.00 98.38 87 LYS A C 1
ATOM 693 O O . LYS A 1 87 ? -6.585 2.222 4.792 1.00 98.38 87 LYS A O 1
ATOM 698 N N . LYS A 1 88 ? -6.493 3.620 3.027 1.00 98.44 88 LYS A N 1
ATOM 699 C CA . LYS A 1 88 ? -7.308 4.681 3.646 1.00 98.44 88 LYS A CA 1
ATOM 700 C C . LYS A 1 88 ? -8.739 4.199 3.876 1.00 98.44 88 L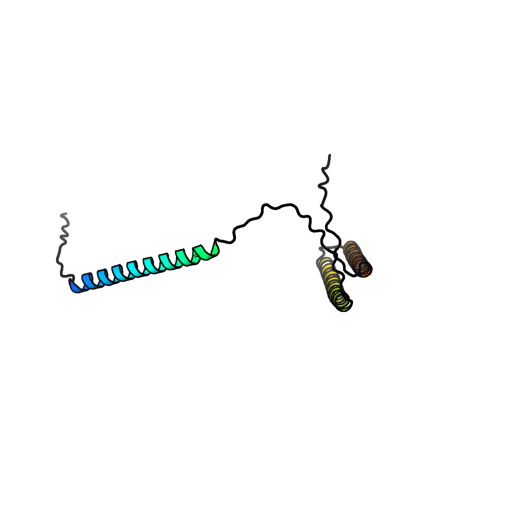YS A C 1
ATOM 702 O O . LYS A 1 88 ? -9.224 4.285 4.999 1.00 98.44 88 LYS A O 1
ATOM 707 N N . ILE A 1 89 ? -9.349 3.584 2.861 1.00 98.56 89 I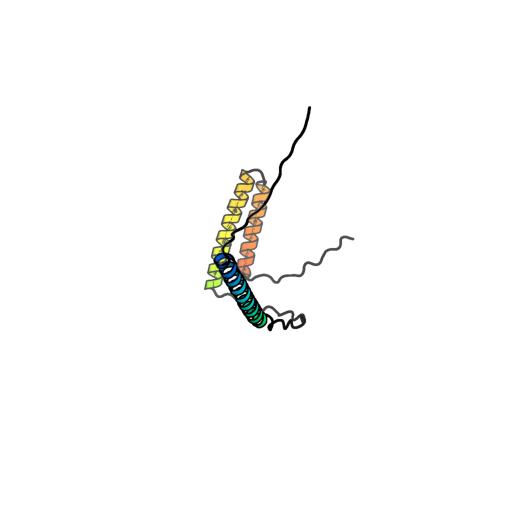LE A N 1
ATOM 708 C CA . ILE A 1 89 ? -10.695 2.996 2.958 1.00 98.56 89 ILE A CA 1
ATOM 709 C C . ILE A 1 89 ? -10.744 1.934 4.065 1.00 98.56 89 ILE A C 1
ATOM 711 O O . ILE A 1 89 ? -11.670 1.904 4.872 1.00 98.56 89 ILE A O 1
ATOM 715 N N . LEU A 1 90 ? -9.733 1.064 4.136 1.00 98.56 90 LEU A N 1
ATOM 716 C CA . LEU A 1 90 ? -9.654 0.039 5.175 1.00 98.56 90 LEU A CA 1
ATOM 717 C C . LEU A 1 90 ? -9.584 0.648 6.586 1.00 98.56 90 LEU A C 1
ATOM 719 O O . LEU A 1 90 ? -10.274 0.176 7.487 1.00 98.56 90 LEU A O 1
ATOM 723 N N . ILE A 1 91 ? -8.778 1.696 6.781 1.00 98.50 91 ILE A N 1
ATOM 724 C CA . ILE A 1 91 ? -8.695 2.414 8.062 1.00 98.50 91 ILE A CA 1
ATOM 725 C C . ILE A 1 91 ? -10.048 3.029 8.428 1.00 98.50 91 ILE A C 1
ATOM 727 O O . ILE A 1 91 ? -10.498 2.871 9.561 1.00 98.50 91 ILE A O 1
ATOM 731 N N . GLU A 1 92 ? -10.720 3.680 7.479 1.00 98.38 92 GLU A N 1
ATOM 732 C CA . GLU A 1 92 ? -12.053 4.250 7.696 1.00 98.38 92 GLU A CA 1
ATOM 733 C C . GLU A 1 92 ? -13.054 3.182 8.153 1.00 98.38 92 GLU A C 1
ATOM 735 O O . GLU A 1 92 ? -13.823 3.420 9.083 1.00 98.38 92 GLU A O 1
ATOM 740 N N . LYS A 1 93 ? -12.990 1.970 7.584 1.00 98.75 93 LYS A N 1
ATOM 741 C CA . LYS A 1 93 ? -13.815 0.839 8.035 1.00 98.75 93 LYS A CA 1
ATOM 742 C C . LYS A 1 93 ? -13.497 0.389 9.455 1.00 98.75 93 LYS A C 1
ATOM 744 O O . LYS A 1 93 ? -14.418 0.081 10.207 1.00 98.75 93 LYS A O 1
ATOM 749 N N . TYR A 1 94 ? -12.231 0.391 9.864 1.00 98.62 94 TYR A N 1
ATOM 750 C CA . TYR A 1 94 ? -11.890 0.098 11.258 1.00 98.62 94 TYR A CA 1
ATOM 751 C C . TYR A 1 94 ? -12.416 1.158 12.233 1.00 98.62 94 TYR A C 1
ATOM 753 O O . TYR A 1 94 ? -12.841 0.798 13.332 1.00 98.62 94 TYR A O 1
ATOM 761 N N . VAL A 1 95 ? -12.452 2.431 11.829 1.00 98.56 95 VAL A N 1
ATOM 762 C CA . VAL A 1 95 ? -13.090 3.501 12.614 1.00 98.56 95 VAL A CA 1
ATOM 763 C C . VAL A 1 95 ? -14.603 3.301 12.685 1.00 98.56 95 VAL A C 1
ATOM 765 O O . VAL A 1 95 ? -15.179 3.386 13.766 1.00 98.56 95 VAL A O 1
ATOM 768 N N . GLU A 1 96 ? -15.249 2.995 11.556 1.00 98.56 96 GLU A N 1
ATOM 769 C CA . GLU A 1 96 ? -16.693 2.731 11.478 1.00 98.56 96 GLU A CA 1
ATOM 770 C C . GLU A 1 96 ? -17.113 1.578 12.401 1.00 98.56 96 GLU A C 1
ATOM 772 O O . GLU A 1 96 ? -18.133 1.663 13.081 1.00 98.56 96 GLU A O 1
ATOM 777 N N . TYR A 1 97 ? -16.301 0.522 12.478 1.00 98.56 97 TYR A N 1
ATOM 778 C CA . TYR A 1 97 ? -16.568 -0.639 13.333 1.00 98.56 97 TYR A CA 1
ATOM 779 C C . TYR A 1 97 ? -16.132 -0.445 14.791 1.00 98.56 97 TYR A C 1
ATOM 781 O O . TYR A 1 97 ? -16.278 -1.361 15.599 1.00 98.56 97 TYR A O 1
ATOM 789 N N . GLY A 1 98 ? -15.584 0.723 15.140 1.00 97.75 98 GLY A N 1
ATOM 790 C CA . GLY A 1 98 ? -15.116 1.032 16.492 1.00 97.75 98 GLY A CA 1
ATOM 791 C C . GLY A 1 98 ? -13.863 0.262 16.919 1.00 97.75 98 GLY A C 1
ATOM 792 O O . GLY A 1 98 ? -13.536 0.241 18.102 1.00 97.75 98 GLY A O 1
ATOM 793 N N . ALA A 1 99 ? -13.156 -0.368 15.977 1.00 98.31 99 ALA A N 1
ATOM 794 C CA . ALA A 1 99 ? -11.906 -1.079 16.238 1.00 98.31 99 ALA A CA 1
ATOM 795 C C . ALA A 1 99 ? -10.698 -0.134 16.344 1.00 98.31 99 ALA A C 1
ATOM 797 O O . ALA A 1 99 ? -9.632 -0.550 16.795 1.00 98.31 99 ALA A O 1
ATOM 798 N N . LEU A 1 100 ? -10.854 1.117 15.903 1.00 97.62 100 LEU A N 1
ATOM 799 C CA . LEU A 1 100 ? -9.803 2.125 15.886 1.00 97.62 100 LEU A CA 1
ATOM 800 C C . LEU A 1 100 ? -10.384 3.511 16.192 1.00 97.62 100 LEU A C 1
ATOM 802 O O . LEU A 1 100 ? -11.474 3.848 15.725 1.00 97.62 100 LEU A O 1
ATOM 806 N N . SER A 1 101 ? -9.660 4.338 16.946 1.00 98.25 101 SER A N 1
ATOM 807 C CA . SER A 1 101 ? -10.044 5.741 17.139 1.00 98.25 101 SER A CA 1
ATOM 808 C 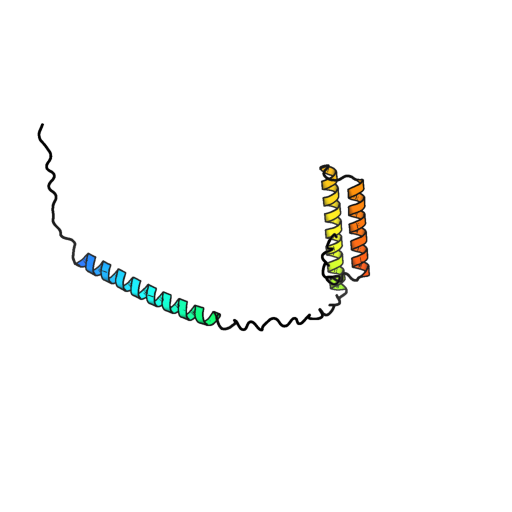C . SER A 1 101 ? -9.720 6.594 15.904 1.00 98.25 101 SER A C 1
ATOM 810 O O . SER A 1 101 ? -8.839 6.264 15.109 1.00 98.25 101 SER A O 1
ATOM 812 N N . LYS A 1 102 ? -10.397 7.740 15.749 1.00 97.81 102 LYS A N 1
ATOM 813 C CA . LYS A 1 102 ? -10.099 8.692 14.660 1.00 97.81 102 LYS A CA 1
ATOM 814 C C . LYS A 1 102 ? -8.661 9.217 14.718 1.00 97.81 102 LYS A C 1
ATOM 816 O O . LYS A 1 102 ? -8.006 9.330 13.693 1.00 97.81 102 LYS A O 1
ATOM 821 N N . GLU A 1 103 ? -8.146 9.478 15.916 1.00 98.00 103 GLU A N 1
ATOM 822 C CA . GLU A 1 103 ? -6.779 9.982 16.090 1.00 98.00 103 GLU A CA 1
ATOM 823 C C . GLU A 1 103 ? -5.723 8.954 15.664 1.00 98.00 103 GLU A C 1
ATOM 825 O O . GLU A 1 103 ? -4.703 9.301 15.066 1.00 98.00 103 GLU A O 1
ATOM 830 N N . GLU A 1 104 ? -5.955 7.676 15.968 1.00 97.69 104 GLU A N 1
ATOM 831 C CA . GLU A 1 104 ? -5.106 6.583 15.493 1.00 97.69 104 GLU A CA 1
ATOM 832 C C . GLU A 1 104 ? -5.211 6.422 13.974 1.00 97.69 104 GLU A C 1
ATOM 834 O O . GLU A 1 104 ? -4.181 6.239 13.320 1.00 97.69 104 GLU A O 1
ATOM 839 N N . ALA A 1 105 ? -6.413 6.566 13.402 1.00 98.25 105 ALA A N 1
ATOM 840 C CA . ALA A 1 105 ? -6.622 6.520 11.954 1.00 98.25 105 ALA A CA 1
ATOM 841 C C . ALA A 1 105 ? -5.793 7.586 11.243 1.00 98.25 105 ALA A C 1
ATOM 843 O O . ALA A 1 105 ? -5.030 7.265 10.331 1.00 98.25 105 ALA A O 1
ATOM 844 N N . ASP A 1 106 ? -5.883 8.833 11.699 1.00 98.25 106 ASP A N 1
ATOM 845 C CA . ASP A 1 106 ? -5.176 9.961 11.096 1.00 98.25 106 ASP A CA 1
ATOM 846 C C . ASP A 1 106 ? -3.655 9.763 11.148 1.00 98.25 106 ASP A C 1
ATOM 848 O O . ASP A 1 106 ? -2.944 10.012 10.167 1.00 98.25 106 ASP A O 1
ATOM 852 N N . LYS A 1 107 ? -3.135 9.231 12.264 1.00 98.25 107 LYS A N 1
ATOM 853 C CA . LYS A 1 107 ? -1.712 8.878 12.394 1.00 98.25 107 LYS A CA 1
ATOM 854 C C . LYS A 1 107 ? -1.303 7.786 11.407 1.00 98.25 107 LYS A C 1
ATOM 856 O O . LYS A 1 107 ? -0.252 7.905 10.773 1.00 98.25 107 LYS A O 1
ATOM 861 N N . MET A 1 108 ? -2.111 6.737 11.255 1.00 98.12 108 MET A N 1
ATOM 862 C CA . MET A 1 108 ? -1.838 5.655 10.304 1.00 98.12 108 MET A CA 1
ATOM 863 C C . MET A 1 108 ? -1.859 6.158 8.857 1.00 98.12 108 MET A C 1
ATOM 865 O O . MET A 1 108 ? -0.940 5.855 8.093 1.00 98.12 108 MET A O 1
ATOM 869 N N . VAL A 1 109 ? -2.860 6.964 8.489 1.00 98.19 109 VAL A N 1
ATOM 870 C CA . VAL A 1 109 ? -2.966 7.575 7.156 1.00 98.19 109 VAL A CA 1
ATOM 871 C C . VAL A 1 109 ? -1.745 8.449 6.870 1.00 98.19 109 VAL A C 1
ATOM 873 O O . VAL A 1 109 ? -1.096 8.267 5.840 1.00 98.19 109 VAL A O 1
ATOM 876 N N . SER A 1 110 ? -1.370 9.325 7.807 1.00 98.31 110 SER A N 1
ATOM 877 C CA . SER A 1 110 ? -0.180 10.177 7.692 1.00 98.31 110 SER A CA 1
ATOM 878 C C . SER A 1 110 ? 1.101 9.360 7.496 1.00 98.31 110 SER A C 1
ATOM 880 O O . SER A 1 110 ? 1.928 9.670 6.632 1.00 98.31 110 SER A O 1
ATOM 882 N N . HIS A 1 111 ? 1.253 8.255 8.233 1.00 97.88 111 HIS A N 1
ATOM 883 C CA . HIS A 1 111 ? 2.394 7.358 8.071 1.00 97.88 111 HIS A CA 1
ATOM 884 C C . HIS A 1 111 ? 2.435 6.717 6.675 1.00 97.88 111 HIS A C 1
ATOM 886 O O . HIS A 1 111 ? 3.501 6.641 6.060 1.00 97.88 111 HIS A O 1
ATOM 892 N N . PHE A 1 112 ? 1.291 6.284 6.139 1.00 97.50 112 PHE A N 1
ATOM 893 C CA . PHE A 1 112 ? 1.220 5.716 4.791 1.00 97.50 112 PHE A CA 1
ATOM 894 C C . PHE A 1 112 ? 1.516 6.744 3.697 1.00 97.50 112 PHE A C 1
ATOM 896 O O . PHE A 1 112 ? 2.236 6.428 2.751 1.00 97.50 112 PHE A O 1
ATOM 903 N N . GLU A 1 113 ? 1.033 7.977 3.838 1.00 97.75 113 GLU A N 1
ATOM 904 C CA . GLU A 1 113 ? 1.354 9.065 2.910 1.00 97.75 113 GLU A CA 1
ATOM 905 C C . GLU A 1 113 ? 2.839 9.424 2.940 1.00 97.75 113 GLU A C 1
ATOM 907 O O . GLU A 1 113 ? 3.469 9.568 1.890 1.00 97.75 113 GLU A O 1
ATOM 912 N N . LYS A 1 114 ? 3.425 9.518 4.139 1.00 97.75 114 LYS A N 1
ATOM 913 C CA . LYS A 1 114 ? 4.863 9.744 4.303 1.00 97.75 114 LYS A CA 1
ATOM 914 C C . LYS A 1 114 ? 5.676 8.630 3.648 1.00 97.75 114 LYS A C 1
ATOM 916 O O . LYS A 1 114 ? 6.645 8.912 2.950 1.00 97.75 114 LYS A O 1
ATOM 921 N N . HIS A 1 115 ? 5.276 7.375 3.845 1.00 95.56 115 HIS A N 1
ATOM 922 C CA . HIS A 1 115 ? 5.940 6.239 3.216 1.00 95.56 115 HIS A CA 1
ATOM 923 C C . HIS A 1 115 ? 5.854 6.307 1.687 1.00 95.56 115 HIS A C 1
ATOM 925 O O . HIS A 1 115 ? 6.853 6.069 1.016 1.00 95.56 115 HIS A O 1
ATOM 931 N N . TYR A 1 116 ? 4.694 6.660 1.125 1.00 96.56 116 TYR A N 1
ATOM 932 C CA . TYR A 1 116 ? 4.548 6.831 -0.322 1.00 96.56 116 TYR A CA 1
ATOM 933 C C . TYR A 1 116 ? 5.512 7.899 -0.867 1.00 96.56 116 TYR A C 1
ATOM 935 O O . TYR A 1 116 ? 6.224 7.629 -1.832 1.00 96.56 116 TYR A O 1
ATOM 943 N N . LYS A 1 117 ? 5.603 9.067 -0.213 1.00 97.12 117 LYS A N 1
ATOM 944 C CA . LYS A 1 117 ? 6.548 10.133 -0.601 1.00 97.12 117 LYS A CA 1
ATOM 945 C C . LYS A 1 117 ? 7.999 9.655 -0.571 1.00 97.12 117 LYS A C 1
ATOM 947 O O . LYS A 1 117 ? 8.736 9.873 -1.522 1.00 97.12 117 LYS A O 1
ATOM 952 N N . MET A 1 118 ? 8.382 8.924 0.475 1.00 94.75 118 MET A N 1
ATOM 953 C CA . MET A 1 118 ? 9.719 8.338 0.580 1.00 94.75 118 MET A CA 1
ATOM 954 C C . MET A 1 118 ? 10.004 7.355 -0.568 1.00 94.75 118 MET A C 1
ATOM 956 O O . MET A 1 118 ? 11.101 7.345 -1.118 1.00 94.75 118 MET A O 1
ATOM 960 N N . MET A 1 119 ? 9.026 6.536 -0.970 1.00 94.75 119 MET A N 1
ATOM 961 C CA . MET A 1 119 ? 9.193 5.658 -2.135 1.00 94.75 119 MET A CA 1
ATOM 962 C C . MET A 1 119 ? 9.386 6.457 -3.426 1.00 94.75 119 MET A C 1
ATOM 964 O O . MET A 1 119 ? 10.243 6.095 -4.226 1.00 94.75 119 MET A O 1
ATOM 968 N N . GLU A 1 120 ? 8.624 7.532 -3.622 1.00 94.44 120 GLU A N 1
ATOM 969 C CA . GLU A 1 120 ? 8.732 8.407 -4.794 1.00 94.44 120 GLU A CA 1
ATOM 970 C C . GLU A 1 120 ? 10.112 9.083 -4.873 1.00 94.44 120 GLU A C 1
ATOM 972 O O . GLU A 1 120 ? 10.778 8.996 -5.904 1.00 94.44 120 GLU A O 1
ATOM 977 N N . GLU A 1 121 ? 10.598 9.643 -3.761 1.00 94.88 121 GLU A N 1
ATOM 978 C CA . GLU A 1 121 ? 11.938 10.243 -3.639 1.00 94.88 121 GLU A CA 1
ATOM 979 C C . GLU A 1 121 ? 13.066 9.240 -3.942 1.00 94.88 121 GLU A C 1
ATOM 981 O O . GLU A 1 121 ? 14.094 9.593 -4.524 1.00 94.88 121 GLU A O 1
ATOM 986 N N . HIS A 1 122 ? 12.867 7.966 -3.598 1.00 92.88 122 HIS A N 1
ATOM 987 C CA . HIS A 1 122 ? 13.816 6.884 -3.860 1.00 92.88 122 HIS A CA 1
ATOM 988 C C . HIS A 1 122 ? 13.550 6.123 -5.165 1.00 92.88 122 HIS A C 1
ATOM 990 O O . HIS A 1 122 ? 14.056 5.012 -5.338 1.00 92.88 122 HIS A O 1
ATOM 996 N N . ASN A 1 123 ? 12.792 6.698 -6.107 1.00 93.94 123 ASN A N 1
ATOM 997 C CA . ASN A 1 123 ? 12.508 6.090 -7.413 1.00 93.94 123 ASN A CA 1
ATOM 998 C C . ASN A 1 123 ? 11.896 4.678 -7.315 1.00 93.94 123 ASN A C 1
ATOM 1000 O O . ASN A 1 123 ? 12.152 3.816 -8.157 1.00 93.94 123 ASN A O 1
ATOM 1004 N N . PHE A 1 124 ? 11.104 4.442 -6.269 1.00 94.56 124 PHE A N 1
ATOM 1005 C CA . PHE A 1 124 ? 10.448 3.179 -5.932 1.00 94.56 124 PHE A CA 1
ATOM 1006 C C . PHE A 1 124 ? 11.394 1.994 -5.712 1.00 94.56 124 PHE A C 1
ATOM 1008 O O . PHE A 1 124 ? 10.976 0.840 -5.816 1.00 94.56 124 PHE A O 1
ATOM 1015 N N . GLN A 1 125 ? 12.657 2.261 -5.376 1.00 91.62 125 GLN A N 1
ATOM 1016 C CA . GLN A 1 125 ? 13.621 1.200 -5.125 1.00 91.62 125 GLN A CA 1
ATOM 1017 C C . GLN A 1 125 ? 13.369 0.469 -3.811 1.00 91.62 125 GLN A C 1
ATOM 1019 O O . GLN A 1 125 ? 12.993 1.065 -2.799 1.00 91.62 125 GLN A O 1
ATOM 1024 N N . ILE A 1 126 ? 13.600 -0.845 -3.830 1.00 85.31 126 ILE A N 1
ATOM 1025 C CA . ILE A 1 126 ? 13.454 -1.683 -2.641 1.00 85.31 126 ILE A CA 1
ATOM 1026 C C . ILE A 1 126 ? 14.627 -1.376 -1.697 1.00 85.31 126 ILE A C 1
ATOM 1028 O O . ILE A 1 126 ? 15.785 -1.526 -2.100 1.00 85.31 126 ILE A O 1
ATOM 1032 N N . PRO A 1 127 ? 14.368 -0.945 -0.448 1.00 80.94 127 PRO A N 1
ATOM 1033 C CA . PRO A 1 127 ? 15.435 -0.676 0.501 1.00 80.94 127 PRO A CA 1
ATOM 1034 C C . PRO A 1 127 ? 16.191 -1.971 0.831 1.00 80.94 127 PRO A C 1
ATOM 1036 O O . PRO A 1 127 ? 15.580 -3.039 0.918 1.00 80.94 127 PRO A O 1
ATOM 1039 N N . PRO A 1 128 ? 17.513 -1.904 1.059 1.00 79.62 128 PRO A N 1
ATOM 1040 C CA . PRO A 1 128 ? 18.294 -3.089 1.380 1.00 79.62 128 PRO A CA 1
ATOM 1041 C C . PRO A 1 128 ? 17.787 -3.729 2.677 1.00 79.62 128 PRO A C 1
ATOM 1043 O O . PRO A 1 128 ? 17.617 -3.046 3.694 1.00 79.62 128 PRO A O 1
ATOM 1046 N N . HIS A 1 129 ? 17.585 -5.049 2.657 1.00 75.50 129 HIS A N 1
ATOM 1047 C CA . HIS A 1 129 ? 17.255 -5.810 3.857 1.00 75.50 129 HIS A CA 1
ATOM 1048 C C . HIS A 1 129 ? 18.394 -5.676 4.872 1.00 75.50 129 HIS A C 1
ATOM 1050 O O . HIS A 1 129 ? 19.506 -6.160 4.653 1.00 75.50 129 HIS A O 1
ATOM 1056 N N . ARG A 1 130 ? 18.127 -5.001 5.993 1.00 76.69 130 ARG A N 1
ATOM 1057 C CA . ARG A 1 130 ? 19.058 -4.963 7.122 1.00 76.69 130 ARG A CA 1
ATOM 1058 C C . ARG A 1 130 ? 18.799 -6.187 8.001 1.00 76.69 130 ARG A C 1
ATOM 1060 O O . ARG A 1 130 ? 17.638 -6.438 8.327 1.00 76.69 130 ARG A O 1
ATOM 1067 N N . PRO A 1 131 ? 19.834 -6.946 8.399 1.00 79.12 131 PRO A N 1
ATOM 1068 C CA . PRO A 1 131 ? 19.646 -8.041 9.337 1.00 79.12 131 PRO A CA 1
ATOM 1069 C C . PRO A 1 131 ? 19.108 -7.477 10.656 1.00 79.12 131 PRO A C 1
ATOM 1071 O O . PRO A 1 131 ? 19.678 -6.540 11.215 1.00 79.12 131 PRO A O 1
ATOM 1074 N N . HIS A 1 132 ? 18.000 -8.030 11.149 1.00 78.06 132 HIS A N 1
ATOM 1075 C CA . HIS A 1 132 ? 17.467 -7.649 12.451 1.00 78.06 132 HIS A CA 1
ATOM 1076 C C . HIS A 1 132 ? 18.420 -8.152 13.540 1.00 78.06 132 HIS A C 1
ATOM 1078 O O . HIS A 1 132 ? 18.486 -9.351 13.816 1.00 78.06 132 HIS A O 1
ATOM 1084 N N . THR A 1 133 ? 19.175 -7.249 14.166 1.00 76.38 133 THR A N 1
ATOM 1085 C CA . THR A 1 133 ? 19.929 -7.581 15.376 1.00 76.38 133 THR A CA 1
ATOM 1086 C C . THR A 1 133 ? 18.933 -7.878 16.485 1.00 76.38 133 THR A C 1
ATOM 1088 O O . THR A 1 133 ? 18.130 -7.021 16.854 1.00 76.38 133 THR A O 1
ATOM 1091 N N . ARG A 1 134 ? 18.959 -9.103 17.013 1.00 71.75 134 ARG A N 1
ATOM 1092 C CA . ARG A 1 134 ? 18.133 -9.485 18.156 1.00 71.75 134 ARG A CA 1
ATOM 1093 C C . ARG A 1 134 ? 18.591 -8.640 19.347 1.00 71.75 134 ARG A C 1
ATOM 1095 O O . ARG A 1 134 ? 19.682 -8.859 19.868 1.00 71.75 134 ARG A O 1
ATOM 1102 N N . HIS A 1 135 ? 17.802 -7.645 19.742 1.00 72.31 135 HIS A N 1
ATOM 1103 C CA . HIS A 1 135 ? 18.076 -6.894 20.961 1.00 72.31 135 HIS A CA 1
ATOM 1104 C C . HIS A 1 135 ? 17.879 -7.849 22.142 1.00 72.31 135 HIS A C 1
ATOM 1106 O O . HIS A 1 135 ? 16.756 -8.197 22.497 1.00 72.31 135 HIS A O 1
ATOM 1112 N N . MET A 1 136 ? 18.985 -8.341 22.700 1.00 65.44 136 MET A N 1
ATOM 1113 C CA . MET A 1 136 ? 18.978 -9.021 23.990 1.00 65.44 136 MET A CA 1
ATOM 1114 C C . MET A 1 136 ? 18.653 -7.959 25.040 1.00 65.44 136 MET A C 1
ATOM 1116 O O . MET A 1 136 ? 19.480 -7.086 25.305 1.00 65.44 136 MET A O 1
ATOM 1120 N N . HIS A 1 137 ? 17.440 -7.991 25.594 1.00 67.62 137 HIS A N 1
ATOM 1121 C CA . HIS A 1 137 ? 17.160 -7.280 26.837 1.00 67.62 137 HIS A CA 1
ATOM 1122 C C . HIS A 1 137 ? 18.060 -7.886 27.924 1.00 67.62 137 HIS A C 1
ATOM 1124 O O . HIS A 1 137 ? 18.010 -9.095 28.151 1.00 67.62 137 HIS A O 1
ATOM 1130 N N . LYS A 1 138 ? 18.932 -7.057 28.507 1.00 57.12 138 LYS A N 1
ATOM 1131 C CA . LYS A 1 138 ? 19.646 -7.369 29.750 1.00 57.12 138 LYS A CA 1
ATOM 1132 C C . LYS A 1 138 ? 18.711 -7.212 30.938 1.00 57.12 138 LYS A C 1
ATOM 1134 O O . LYS A 1 138 ? 17.865 -6.293 30.873 1.00 57.12 138 LYS A O 1
#

Sequence (138 aa):
MKTFTIRKNLSGFKDSTVLHKAEKNKRRSRSFMKKFLVICLTACSLFLVNLNHPAAEENKAKTESVQFTEAQKSEIAKIQKQILADKKILIEKYVEYGALSKEEADKMVSHFEKHYKMMEEHNFQIPPHRPHTRHMHK

Radius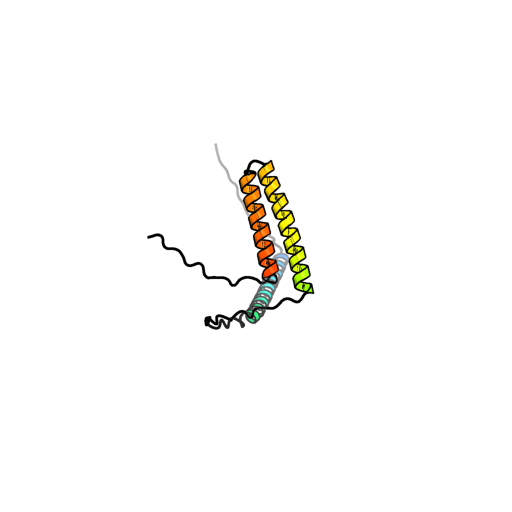 of gyration: 37.98 Å; chains: 1; bounding box: 66×95×48 Å

Foldseek 3Di:
DDDDDDDDDDDDCDDPVVVVVVVVVVVVVVVVVVVVVVVVVVVVVVVPPPPPPDDDDPPPPPPDFDQDDPVRLVVVLVVLVVVLVVLLVVLVVCVVVVVDPPVRSVVVNVVSVVVSVVCVVVSNTDDDDDPDDPPPDD